Protein AF-A0A2D5ZSR3-F1 (afdb_monomer)

Nearest PDB structures (foldseek):
  4o6m-assembly1_A  TM=9.499E-01  e=1.296E-02  Archaeoglobus fulgidus DSM 4304
  8bvs-assembly1_A  TM=3.969E-01  e=2.348E+00  Rattus norvegicus
  6kkl-assembly1_A  TM=3.257E-01  e=2.724E+00  Escherichia coli K-12
  9b1o-assembly1_A  TM=3.373E-01  e=3.489E+00  Homo sapiens
  6kki-assembly1_A  TM=3.209E-01  e=4.469E+00  Escherichia coli K-12

Radius of gyration: 21.51 Å; Cα contacts (8 Å, |Δi|>4): 124; chains: 1; bounding box: 62×52×50 Å

Secondary structure (DSSP, 8-state):
--------------TT-----SSS------HHHHHHHHHHHHHHHHHHTTS-HHHHHHHHHHHHHHHHHHHHTT-HHHHHHHHHHHHHHHHHHHHHHHHTT---HHHHHHHHHHHHHHHHHHHHHHHHHHHHHHHHHT--

Structure (mmCIF, N/CA/C/O backbone):
data_AF-A0A2D5ZSR3-F1
#
_entry.id   AF-A0A2D5ZSR3-F1
#
loop_
_atom_site.group_PDB
_atom_site.id
_atom_site.type_symbol
_atom_site.label_atom_id
_atom_site.label_alt_id
_atom_site.label_comp_id
_atom_site.label_asym_id
_atom_site.label_entity_id
_atom_site.label_seq_id
_atom_site.pdbx_PDB_ins_code
_atom_site.Cartn_x
_atom_site.Cartn_y
_atom_site.Cartn_z
_atom_site.occupancy
_atom_site.B_iso_or_equiv
_atom_site.auth_seq_id
_atom_site.auth_comp_id
_atom_site.auth_asym_id
_atom_site.auth_atom_id
_atom_site.pdbx_PDB_model_num
ATOM 1 N N . MET A 1 1 ? 38.952 -44.197 13.348 1.00 44.06 1 MET A N 1
ATOM 2 C CA . MET A 1 1 ? 38.215 -43.159 12.599 1.00 44.06 1 MET A CA 1
ATOM 3 C C . MET A 1 1 ? 38.955 -41.862 12.851 1.00 44.06 1 MET A C 1
ATOM 5 O O . MET A 1 1 ? 38.892 -41.355 13.961 1.00 44.06 1 MET A O 1
ATOM 9 N N . ASP A 1 2 ? 39.769 -41.451 11.883 1.00 42.00 2 ASP A N 1
ATOM 10 C CA . ASP A 1 2 ? 40.663 -40.293 11.970 1.00 42.00 2 ASP A CA 1
ATOM 11 C C . ASP A 1 2 ? 39.885 -39.034 11.573 1.00 42.00 2 ASP A C 1
ATOM 13 O O . ASP A 1 2 ? 39.350 -38.959 10.465 1.00 42.00 2 ASP A O 1
ATOM 17 N N . PHE A 1 3 ? 39.775 -38.061 12.477 1.00 49.28 3 PHE A N 1
ATOM 18 C CA . PHE A 1 3 ? 39.184 -36.764 12.162 1.00 49.28 3 PHE A CA 1
ATOM 19 C C . PHE A 1 3 ? 40.253 -35.895 11.504 1.00 49.28 3 PHE A C 1
ATOM 21 O O . PHE A 1 3 ? 41.161 -35.399 12.169 1.00 49.28 3 PHE A O 1
ATOM 28 N N . ALA A 1 4 ? 40.147 -35.699 10.190 1.00 53.59 4 ALA A N 1
ATOM 29 C CA . ALA A 1 4 ? 40.952 -34.698 9.507 1.00 53.59 4 ALA A CA 1
ATOM 30 C C . ALA A 1 4 ? 40.647 -33.304 10.101 1.00 53.59 4 ALA A C 1
ATOM 32 O O . ALA A 1 4 ? 39.472 -32.957 10.258 1.00 53.59 4 ALA A O 1
ATOM 33 N N . PRO A 1 5 ? 41.662 -32.487 10.433 1.00 52.09 5 PRO A N 1
ATOM 34 C CA . PRO A 1 5 ? 41.428 -31.153 10.963 1.00 52.09 5 PRO A CA 1
ATOM 35 C C . PRO A 1 5 ? 40.790 -30.266 9.887 1.00 52.09 5 PRO A C 1
ATOM 37 O O . PRO A 1 5 ? 41.290 -30.167 8.763 1.00 52.09 5 PRO A O 1
ATOM 40 N N . ILE A 1 6 ? 39.687 -29.602 10.243 1.00 55.84 6 ILE A N 1
ATOM 41 C CA . ILE A 1 6 ? 39.050 -28.567 9.423 1.00 55.84 6 ILE A CA 1
ATOM 42 C C . ILE A 1 6 ? 40.094 -27.470 9.184 1.00 55.84 6 ILE A C 1
ATOM 44 O O . ILE A 1 6 ? 40.468 -26.745 10.106 1.00 55.84 6 ILE A O 1
ATOM 48 N N . ARG A 1 7 ? 40.589 -27.348 7.947 1.00 46.12 7 ARG A N 1
ATOM 49 C CA . ARG A 1 7 ? 41.431 -26.218 7.542 1.00 46.12 7 ARG A CA 1
ATOM 50 C C . ARG A 1 7 ? 40.574 -24.956 7.542 1.00 46.12 7 ARG A C 1
ATOM 52 O O . ARG A 1 7 ? 39.902 -24.662 6.562 1.00 46.12 7 ARG A O 1
ATOM 59 N N . THR A 1 8 ? 40.627 -24.181 8.618 1.00 51.69 8 THR A N 1
ATOM 60 C CA . THR A 1 8 ? 40.185 -22.784 8.609 1.00 51.69 8 THR A CA 1
ATOM 61 C C . THR A 1 8 ? 41.282 -21.933 7.973 1.00 51.69 8 THR A C 1
ATOM 63 O O . THR A 1 8 ? 42.003 -21.205 8.654 1.00 51.69 8 THR A O 1
ATOM 66 N N . THR A 1 9 ? 41.468 -22.043 6.659 1.00 48.66 9 THR A N 1
ATOM 67 C CA . THR A 1 9 ? 42.084 -20.934 5.926 1.00 48.66 9 THR A CA 1
ATOM 68 C C . THR A 1 9 ? 41.086 -19.780 5.972 1.00 48.66 9 THR A C 1
ATOM 70 O O . THR A 1 9 ? 39.948 -19.982 5.546 1.00 48.66 9 THR A O 1
ATOM 73 N N . PRO A 1 10 ? 41.445 -18.592 6.493 1.00 46.81 10 PRO A N 1
ATOM 74 C CA . PRO A 1 10 ? 40.599 -17.422 6.361 1.00 46.81 10 PRO A CA 1
ATOM 75 C C . PRO A 1 10 ? 40.692 -17.003 4.897 1.00 46.81 10 PRO A C 1
ATOM 77 O O . PRO A 1 10 ? 41.523 -16.178 4.516 1.00 46.81 10 PRO A O 1
ATOM 80 N N . GLU A 1 11 ? 39.888 -17.632 4.048 1.00 54.06 11 GLU A N 1
ATOM 81 C CA . GLU A 1 11 ? 39.612 -17.090 2.734 1.00 54.06 11 GLU A CA 1
ATOM 82 C C . GLU A 1 11 ? 38.928 -15.752 2.998 1.00 54.06 11 GLU A C 1
ATOM 84 O O . GLU A 1 11 ? 37.781 -15.684 3.442 1.00 54.06 11 GLU A O 1
ATOM 89 N N . ARG A 1 12 ? 39.699 -14.666 2.873 1.00 55.41 12 ARG A N 1
ATOM 90 C CA . ARG A 1 12 ? 39.154 -13.316 2.930 1.00 55.41 12 ARG A CA 1
ATOM 91 C C . ARG A 1 12 ? 38.180 -13.222 1.769 1.00 55.41 12 ARG A C 1
ATOM 93 O O . ARG A 1 12 ? 38.612 -12.995 0.644 1.00 55.41 12 ARG A O 1
ATOM 100 N N . VAL A 1 13 ? 36.892 -13.415 2.044 1.00 61.38 13 VAL A N 1
ATOM 101 C CA . VAL A 1 13 ? 35.832 -13.105 1.090 1.00 61.38 13 VAL A CA 1
ATOM 102 C C . VAL A 1 13 ? 36.049 -11.643 0.698 1.00 61.38 13 VAL A C 1
ATOM 104 O O . VAL A 1 13 ? 36.001 -10.773 1.576 1.00 61.38 13 VAL A O 1
ATOM 107 N N . PRO A 1 14 ? 36.394 -11.343 -0.565 1.00 52.88 14 PRO A N 1
ATOM 108 C CA . PRO A 1 14 ? 36.629 -9.972 -0.969 1.00 52.88 14 PRO A CA 1
ATOM 109 C C . PRO A 1 14 ? 35.333 -9.189 -0.743 1.00 52.88 14 PRO A C 1
ATOM 111 O O . PRO A 1 14 ? 34.295 -9.497 -1.323 1.00 52.88 14 PRO A O 1
ATOM 114 N N . MET A 1 15 ? 35.393 -8.159 0.105 1.00 50.25 15 MET A N 1
ATOM 115 C CA . MET A 1 15 ? 34.273 -7.261 0.433 1.00 50.25 15 MET A CA 1
ATOM 116 C C . MET A 1 15 ? 33.761 -6.447 -0.779 1.00 50.25 15 MET A C 1
ATOM 118 O O . MET A 1 15 ? 32.967 -5.527 -0.612 1.00 50.25 15 MET A O 1
ATOM 122 N N . SER A 1 16 ? 34.207 -6.747 -2.004 1.00 56.56 16 SER A N 1
ATOM 123 C CA . SER A 1 16 ? 33.886 -6.003 -3.226 1.00 56.56 16 SER A CA 1
ATOM 124 C C . SER A 1 16 ? 32.629 -6.482 -3.962 1.00 56.56 16 SER A C 1
ATOM 126 O O . SER A 1 16 ? 32.238 -5.839 -4.932 1.00 56.56 16 SER A O 1
ATOM 128 N N . HIS A 1 17 ? 31.965 -7.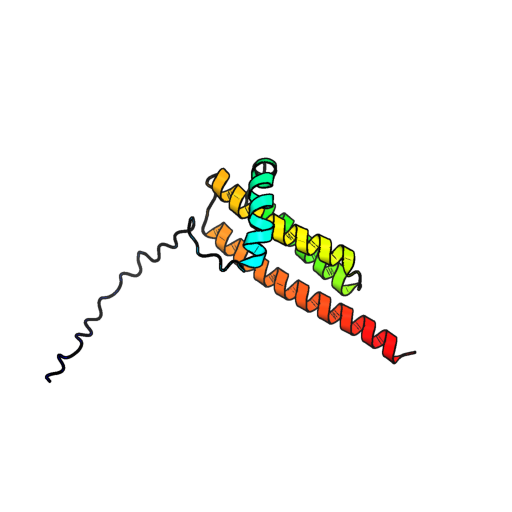560 -3.526 1.00 51.19 17 HIS A N 1
ATOM 129 C CA . HIS A 1 17 ? 30.778 -8.087 -4.218 1.00 51.19 17 HIS A CA 1
ATOM 130 C C . HIS A 1 17 ? 29.678 -8.599 -3.275 1.00 51.19 17 HIS A C 1
ATOM 132 O O . HIS A 1 17 ? 29.158 -9.695 -3.464 1.00 51.19 17 HIS A O 1
ATOM 138 N N . PHE A 1 18 ? 29.225 -7.789 -2.310 1.00 52.66 18 PHE A N 1
ATOM 139 C CA . PHE A 1 18 ? 27.845 -7.952 -1.825 1.00 52.66 18 PHE A CA 1
ATOM 140 C C . PHE A 1 18 ? 26.891 -7.376 -2.885 1.00 52.66 18 PHE A C 1
ATOM 142 O O . PHE A 1 18 ? 26.348 -6.282 -2.748 1.00 52.66 18 PHE A O 1
ATOM 149 N N . GLN A 1 19 ? 26.771 -8.077 -4.016 1.00 53.28 19 GLN A N 1
ATOM 150 C CA . GLN A 1 19 ? 25.809 -7.739 -5.059 1.00 53.28 19 GLN A CA 1
ATOM 151 C C . GLN A 1 19 ? 24.439 -8.240 -4.616 1.00 53.28 19 GLN A C 1
ATOM 153 O O . GLN A 1 19 ? 24.095 -9.407 -4.782 1.00 53.28 19 GLN A O 1
ATOM 158 N N . VAL A 1 20 ? 23.659 -7.341 -4.024 1.00 60.91 20 VAL A N 1
ATOM 159 C CA . VAL A 1 20 ? 22.234 -7.571 -3.815 1.00 60.91 20 VAL A CA 1
ATOM 160 C C . VAL A 1 20 ? 21.573 -7.599 -5.189 1.00 60.91 20 VAL A C 1
ATOM 162 O O . VAL A 1 20 ? 21.549 -6.581 -5.883 1.00 60.91 20 VAL A O 1
ATOM 165 N N . ASP A 1 21 ? 21.045 -8.753 -5.598 1.00 66.75 21 ASP A N 1
ATOM 166 C CA . ASP A 1 21 ? 20.199 -8.816 -6.786 1.00 66.75 21 ASP A CA 1
ATOM 167 C C . ASP A 1 21 ? 18.887 -8.086 -6.488 1.00 66.75 21 ASP A C 1
ATOM 169 O O . ASP A 1 21 ? 17.949 -8.638 -5.920 1.00 66.75 21 ASP A O 1
ATOM 173 N N . ILE A 1 22 ? 18.842 -6.812 -6.864 1.00 65.12 22 ILE A N 1
ATOM 174 C CA . ILE A 1 22 ? 17.697 -5.923 -6.652 1.00 65.12 22 ILE A CA 1
ATOM 175 C C . ILE A 1 22 ? 16.461 -6.378 -7.435 1.00 65.12 22 ILE A C 1
ATOM 177 O O . ILE A 1 22 ? 15.342 -6.018 -7.080 1.00 65.12 22 ILE A O 1
ATOM 181 N N . ARG A 1 23 ? 16.641 -7.169 -8.504 1.00 62.50 23 ARG A N 1
ATOM 182 C CA . ARG A 1 23 ? 15.528 -7.697 -9.308 1.00 62.50 23 ARG A CA 1
ATOM 183 C C . ARG A 1 23 ? 14.882 -8.901 -8.630 1.00 62.50 23 ARG A C 1
ATOM 185 O O . ARG A 1 23 ? 13.668 -9.068 -8.728 1.00 62.50 23 ARG A O 1
ATOM 192 N N . ASN A 1 24 ? 15.689 -9.702 -7.932 1.00 60.22 24 ASN A N 1
ATOM 193 C CA . ASN A 1 24 ? 15.268 -10.896 -7.197 1.00 60.22 24 ASN A CA 1
ATOM 194 C C . ASN A 1 24 ? 15.334 -10.721 -5.675 1.00 60.22 24 ASN A C 1
ATOM 196 O O . ASN A 1 24 ? 15.389 -11.720 -4.955 1.00 60.22 24 ASN A O 1
ATOM 200 N N . PHE A 1 25 ? 15.333 -9.478 -5.175 1.00 60.44 25 PHE A N 1
ATOM 201 C CA . PHE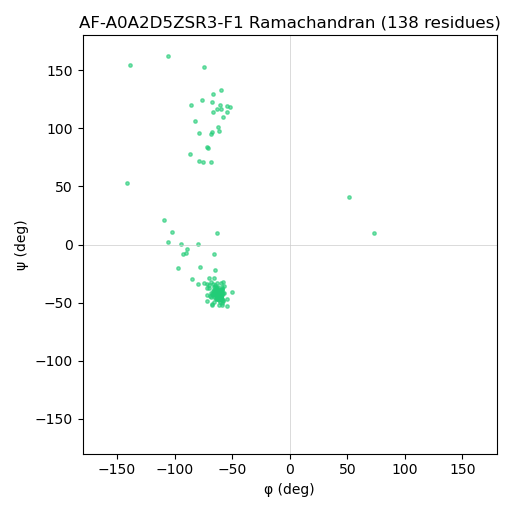 A 1 25 ? 15.449 -9.215 -3.746 1.00 60.44 25 PHE A CA 1
ATOM 202 C C . PHE A 1 25 ? 14.353 -9.995 -3.012 1.00 60.44 25 PHE A C 1
ATOM 204 O O . PHE A 1 25 ? 13.170 -9.805 -3.327 1.00 60.44 25 PHE A O 1
ATOM 211 N N . PRO A 1 26 ? 14.708 -10.916 -2.095 1.00 52.75 26 PRO A N 1
ATOM 212 C CA . PRO A 1 26 ? 13.739 -11.778 -1.445 1.00 52.75 26 PRO A CA 1
ATOM 213 C C . PRO A 1 26 ? 12.906 -10.941 -0.474 1.00 52.75 26 PRO A C 1
ATOM 215 O O . PRO A 1 26 ? 13.174 -10.883 0.723 1.00 52.75 26 PRO A O 1
ATOM 218 N N . ARG A 1 27 ? 11.870 -10.276 -0.988 1.00 58.53 27 ARG A N 1
ATOM 219 C CA . ARG A 1 27 ? 10.825 -9.693 -0.153 1.00 58.53 27 ARG A CA 1
ATOM 220 C C . ARG A 1 27 ? 10.145 -10.863 0.557 1.00 58.53 27 ARG A C 1
ATOM 222 O O . ARG A 1 27 ? 9.568 -11.740 -0.102 1.00 58.53 27 ARG A O 1
ATOM 229 N N . ASN A 1 28 ? 10.240 -10.888 1.885 1.00 51.22 28 ASN A N 1
ATOM 230 C CA . ASN A 1 28 ? 9.550 -11.836 2.754 1.00 51.22 28 ASN A CA 1
ATOM 231 C C . ASN A 1 28 ? 8.042 -11.549 2.712 1.00 51.22 28 ASN A C 1
ATOM 233 O O . ASN A 1 28 ? 7.465 -10.984 3.636 1.00 51.22 28 ASN A O 1
ATOM 237 N N . HIS A 1 29 ? 7.412 -11.853 1.582 1.00 59.28 29 HIS A N 1
ATOM 238 C CA . HIS A 1 29 ? 5.993 -11.639 1.407 1.00 59.28 29 HIS A CA 1
ATOM 239 C C . HIS A 1 29 ? 5.248 -12.727 2.163 1.00 59.28 29 HIS A C 1
ATOM 241 O O . HIS A 1 29 ? 5.424 -13.917 1.890 1.00 59.28 29 HIS A O 1
ATOM 247 N N . TYR A 1 30 ? 4.360 -12.316 3.059 1.00 71.31 30 TYR A N 1
ATOM 248 C CA . TYR A 1 30 ? 3.385 -13.208 3.665 1.00 71.31 30 TYR A CA 1
ATOM 249 C C . TYR A 1 30 ? 2.648 -13.956 2.541 1.00 71.31 30 TYR A C 1
ATOM 251 O O . TYR A 1 30 ? 2.008 -13.305 1.709 1.00 71.31 30 TYR A O 1
ATOM 259 N N . PRO A 1 31 ? 2.738 -15.297 2.463 1.00 79.50 31 PRO A N 1
ATOM 260 C CA . PRO A 1 31 ? 2.292 -16.056 1.291 1.00 79.50 31 PRO A CA 1
ATOM 261 C C . PRO A 1 31 ? 0.811 -15.818 0.974 1.00 79.50 31 PRO A C 1
ATOM 263 O O . PRO A 1 31 ? 0.425 -15.769 -0.192 1.00 79.50 31 PRO A O 1
ATOM 266 N N . VAL A 1 32 ? 0.006 -15.579 2.010 1.00 84.69 32 VAL A N 1
ATOM 267 C CA . VAL A 1 32 ? -1.416 -15.237 1.904 1.00 84.69 32 VAL A CA 1
ATOM 268 C C . VAL A 1 32 ? -1.626 -13.857 1.279 1.00 84.69 32 VAL A C 1
ATOM 270 O O . VAL A 1 32 ? -2.370 -13.736 0.310 1.00 84.69 32 VAL A O 1
ATOM 273 N N . LEU A 1 33 ? -0.948 -12.819 1.782 1.00 83.38 33 LEU A N 1
ATOM 274 C CA . LEU A 1 33 ? -1.073 -11.464 1.231 1.00 83.38 33 LEU A CA 1
ATOM 275 C C . LEU A 1 33 ? -0.560 -11.421 -0.209 1.00 83.38 33 LEU A C 1
ATOM 277 O O . LEU A 1 33 ? -1.199 -10.828 -1.072 1.00 83.38 33 LEU A O 1
ATOM 281 N N . LYS A 1 34 ? 0.531 -12.135 -0.501 1.00 82.06 34 LYS A N 1
ATOM 282 C CA . LYS A 1 34 ? 1.032 -12.273 -1.868 1.00 82.06 34 LYS A CA 1
ATOM 283 C C . LYS A 1 34 ? -0.009 -12.909 -2.780 1.00 82.06 34 LYS A C 1
ATOM 285 O O . LYS A 1 34 ? -0.235 -12.408 -3.875 1.00 82.06 34 LYS A O 1
ATOM 290 N N . ALA A 1 35 ? -0.639 -14.001 -2.352 1.00 82.94 35 ALA A N 1
ATOM 291 C CA . ALA A 1 35 ? -1.682 -14.652 -3.138 1.00 82.94 35 ALA A CA 1
ATOM 292 C C . ALA A 1 35 ? -2.877 -13.715 -3.390 1.00 82.94 35 ALA A C 1
ATOM 294 O O . ALA A 1 35 ? -3.404 -13.692 -4.500 1.00 82.94 35 ALA A O 1
ATOM 295 N N . LEU A 1 36 ? -3.251 -12.912 -2.391 1.00 86.81 36 LEU A N 1
ATOM 296 C CA . LEU A 1 36 ? -4.380 -11.988 -2.465 1.00 86.81 36 LEU A CA 1
ATOM 297 C C . LEU A 1 36 ? -4.111 -10.781 -3.381 1.00 86.81 36 LEU A C 1
ATOM 299 O O . LEU A 1 36 ? -4.935 -10.462 -4.235 1.00 86.81 36 L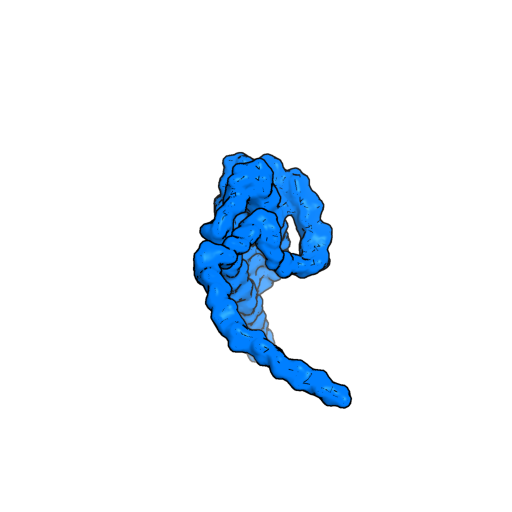EU A O 1
ATOM 303 N N . TYR A 1 37 ? -2.962 -10.117 -3.226 1.00 90.06 37 TYR A N 1
ATOM 304 C CA . TYR A 1 37 ? -2.695 -8.820 -3.861 1.00 90.06 37 TYR A CA 1
ATOM 305 C C . TYR A 1 37 ? -1.899 -8.899 -5.161 1.00 90.06 37 TYR A C 1
ATOM 307 O O . TYR A 1 37 ? -1.971 -7.984 -5.977 1.00 90.06 37 TYR A O 1
ATOM 315 N N . ARG A 1 38 ? -1.177 -9.994 -5.420 1.00 87.75 38 ARG A N 1
ATOM 316 C CA . ARG A 1 38 ? -0.305 -10.076 -6.600 1.00 87.75 38 ARG A CA 1
ATOM 317 C C . ARG A 1 38 ? -1.072 -10.019 -7.918 1.00 87.75 38 ARG A C 1
ATOM 319 O O . ARG A 1 38 ? -0.680 -9.291 -8.822 1.00 87.75 38 ARG A O 1
ATOM 326 N N . VAL A 1 39 ? -2.149 -10.792 -8.053 1.00 89.69 39 VAL A N 1
ATOM 327 C CA . VAL A 1 39 ? -2.952 -10.811 -9.289 1.00 89.69 39 VAL A CA 1
ATOM 328 C C . VAL A 1 39 ? -3.570 -9.440 -9.589 1.00 89.69 39 VAL A C 1
ATOM 330 O O . VAL A 1 39 ? -3.364 -8.959 -10.706 1.00 89.69 39 VAL A O 1
ATOM 333 N N . PRO A 1 40 ? -4.283 -8.777 -8.655 1.00 91.94 40 PRO A N 1
ATOM 334 C CA . PRO A 1 40 ? -4.811 -7.443 -8.924 1.00 91.94 40 PRO A CA 1
ATOM 335 C C . PRO A 1 40 ? -3.698 -6.418 -9.168 1.00 91.94 40 PRO A C 1
ATOM 337 O O . PRO A 1 40 ? -3.834 -5.609 -10.082 1.00 91.94 40 PRO A O 1
ATOM 340 N N . ALA A 1 41 ? -2.570 -6.493 -8.452 1.00 91.75 41 ALA A N 1
ATOM 341 C CA . ALA A 1 41 ? -1.446 -5.585 -8.667 1.00 91.75 41 ALA A CA 1
ATOM 342 C C . ALA A 1 41 ? -0.864 -5.685 -10.082 1.00 91.75 41 ALA A C 1
ATOM 344 O O . ALA A 1 41 ? -0.728 -4.667 -10.750 1.00 91.75 41 ALA A O 1
ATOM 345 N N . ILE A 1 42 ? -0.611 -6.897 -10.595 1.00 91.12 42 ILE A N 1
ATOM 346 C CA . ILE A 1 42 ? -0.114 -7.101 -11.970 1.00 91.12 42 ILE A CA 1
ATOM 347 C C . ILE A 1 42 ? -1.083 -6.514 -13.004 1.00 91.12 42 ILE A C 1
ATOM 349 O O . ILE A 1 42 ? -0.660 -5.955 -14.014 1.00 91.12 42 ILE A O 1
ATOM 353 N N . ARG A 1 43 ? -2.394 -6.641 -12.768 1.00 93.12 43 ARG A N 1
ATOM 354 C CA . ARG A 1 43 ? -3.428 -6.114 -13.671 1.00 93.12 43 ARG A CA 1
ATOM 355 C C . ARG A 1 43 ? -3.526 -4.590 -13.624 1.00 93.12 43 ARG A C 1
ATOM 357 O O . ARG A 1 43 ? -3.819 -3.986 -14.651 1.00 93.12 43 ARG A O 1
ATOM 364 N N . LEU A 1 44 ? -3.286 -3.986 -12.462 1.00 93.12 44 LEU A N 1
ATOM 365 C CA . LEU A 1 44 ? -3.345 -2.538 -12.259 1.00 93.12 44 LEU A CA 1
ATOM 366 C C . LEU A 1 44 ? -2.041 -1.828 -12.631 1.00 93.12 44 LEU A C 1
ATOM 368 O O . LEU A 1 44 ? -2.093 -0.690 -13.084 1.00 93.12 44 LEU A O 1
ATOM 372 N N . ALA A 1 45 ? -0.888 -2.486 -12.505 1.00 92.06 45 ALA A N 1
ATOM 373 C CA . ALA A 1 45 ? 0.426 -1.888 -12.734 1.00 92.06 45 ALA A CA 1
ATOM 374 C C . ALA A 1 45 ? 0.572 -1.117 -14.061 1.00 92.06 45 ALA A C 1
ATOM 376 O O . ALA A 1 45 ? 1.114 -0.012 -14.027 1.00 92.06 45 ALA A O 1
ATOM 377 N N . PRO A 1 46 ? 0.038 -1.579 -15.212 1.00 94.12 46 PRO A N 1
ATOM 378 C CA . PRO A 1 46 ? 0.089 -0.804 -16.452 1.00 94.12 46 PRO A CA 1
ATOM 379 C C . PRO A 1 46 ? -0.594 0.568 -16.358 1.00 94.12 46 PRO A C 1
ATOM 381 O O . PRO A 1 46 ? -0.121 1.521 -16.971 1.00 94.12 46 PRO A O 1
ATOM 384 N N . ALA A 1 47 ? -1.666 0.698 -15.570 1.00 93.31 47 ALA A N 1
ATOM 385 C CA . ALA A 1 47 ? -2.366 1.969 -15.375 1.00 93.31 47 ALA A CA 1
ATOM 386 C C . ALA A 1 47 ? -1.539 2.972 -14.550 1.00 93.31 47 ALA A C 1
ATOM 388 O O . ALA A 1 47 ? -1.652 4.180 -14.745 1.00 93.31 47 ALA A O 1
ATOM 389 N N . PHE A 1 48 ? -0.671 2.475 -13.667 1.00 92.00 48 PHE A N 1
ATOM 390 C CA . PHE A 1 48 ? 0.228 3.288 -12.844 1.00 92.00 48 PHE A CA 1
ATOM 391 C C . PHE A 1 48 ? 1.607 3.491 -13.486 1.00 92.00 48 PHE A C 1
ATOM 393 O O . PHE A 1 48 ? 2.379 4.325 -13.026 1.00 92.00 48 PHE A O 1
ATOM 400 N N . ALA A 1 49 ? 1.919 2.811 -14.594 1.00 89.50 49 ALA A N 1
ATOM 401 C CA . ALA A 1 49 ? 3.215 2.921 -15.268 1.00 89.50 49 ALA A CA 1
ATOM 402 C C . ALA A 1 49 ? 3.492 4.312 -15.884 1.00 89.50 49 ALA A C 1
ATOM 404 O O . ALA A 1 49 ? 4.617 4.588 -16.304 1.00 89.50 49 ALA A O 1
ATOM 405 N N . VAL A 1 50 ? 2.497 5.207 -15.908 1.00 91.25 50 VAL A N 1
ATOM 406 C CA . VAL A 1 50 ? 2.683 6.628 -16.247 1.00 91.25 50 VAL A CA 1
ATOM 407 C C . VAL A 1 50 ? 3.532 7.373 -15.202 1.00 91.25 50 VAL A C 1
ATOM 409 O O . VAL A 1 50 ? 4.256 8.305 -15.546 1.00 91.25 50 VAL A O 1
ATOM 412 N N . MET A 1 51 ? 3.500 6.937 -13.938 1.00 92.44 51 MET A N 1
ATOM 413 C CA . MET A 1 51 ? 4.261 7.501 -12.816 1.00 92.44 51 MET A CA 1
ATOM 414 C C . MET A 1 51 ? 5.438 6.596 -12.418 1.00 92.44 51 MET A C 1
ATOM 416 O O . MET A 1 51 ? 5.546 5.453 -12.873 1.00 92.44 51 MET A O 1
ATOM 420 N N . THR A 1 52 ? 6.413 7.133 -11.676 1.00 92.19 52 THR A N 1
ATOM 421 C CA . THR A 1 52 ? 7.578 6.352 -11.209 1.00 92.19 52 THR A CA 1
ATOM 422 C C . THR A 1 52 ? 7.177 5.417 -10.074 1.00 92.19 52 THR A C 1
ATOM 424 O O . THR A 1 52 ? 6.235 5.724 -9.344 1.00 92.19 52 THR A O 1
ATOM 427 N N . ALA A 1 53 ? 7.897 4.302 -9.911 1.00 90.81 53 ALA A N 1
ATOM 428 C CA . ALA A 1 53 ? 7.645 3.364 -8.813 1.00 90.81 53 ALA A CA 1
ATOM 429 C C . ALA A 1 53 ? 7.680 4.074 -7.448 1.00 90.81 53 ALA A C 1
ATOM 431 O O . ALA A 1 53 ? 6.714 3.987 -6.702 1.00 90.81 53 ALA A O 1
ATOM 432 N N . ASP A 1 54 ? 8.696 4.911 -7.211 1.00 91.44 54 ASP A N 1
ATOM 433 C CA . ASP A 1 54 ? 8.827 5.695 -5.975 1.00 91.44 54 ASP A CA 1
ATOM 434 C C . ASP A 1 54 ? 7.608 6.598 -5.705 1.00 91.44 54 ASP A C 1
ATOM 436 O O . ASP A 1 54 ? 7.202 6.782 -4.559 1.00 91.44 54 ASP A O 1
ATOM 440 N N . THR A 1 55 ? 6.989 7.154 -6.755 1.00 93.44 55 THR A N 1
ATOM 441 C CA . THR A 1 55 ? 5.773 7.973 -6.605 1.00 93.44 55 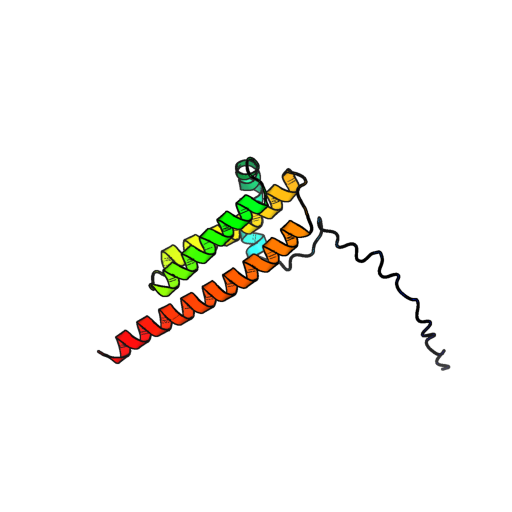THR A CA 1
ATOM 442 C C . THR A 1 55 ? 4.601 7.117 -6.132 1.00 93.44 55 THR A C 1
ATOM 444 O O . THR A 1 55 ? 3.856 7.535 -5.247 1.00 93.44 55 THR A O 1
ATOM 447 N N . VAL A 1 56 ? 4.448 5.912 -6.688 1.00 93.44 56 VAL A N 1
ATOM 448 C CA . VAL A 1 56 ? 3.418 4.955 -6.257 1.00 93.44 56 VAL A CA 1
ATOM 449 C C . VAL A 1 56 ? 3.657 4.542 -4.802 1.00 93.44 56 VAL A C 1
ATOM 451 O O . VAL A 1 56 ? 2.706 4.562 -4.020 1.00 93.44 56 VAL A O 1
ATOM 454 N N . SER A 1 57 ? 4.910 4.282 -4.412 1.00 93.19 57 SER A N 1
ATOM 455 C CA . SER A 1 57 ? 5.289 3.965 -3.028 1.00 93.19 57 SER A CA 1
ATOM 456 C C . SER A 1 57 ? 4.922 5.093 -2.060 1.00 93.19 57 SER A C 1
ATOM 458 O O . SER A 1 57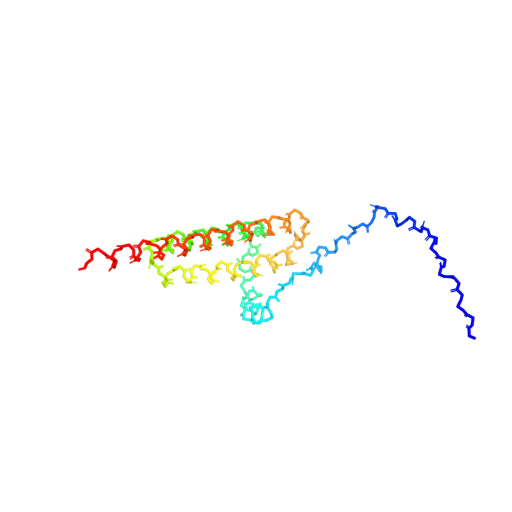 ? 4.322 4.850 -1.016 1.00 93.19 57 SER A O 1
ATOM 460 N N . VAL A 1 58 ? 5.206 6.352 -2.415 1.00 94.56 58 VAL A N 1
ATOM 461 C CA . VAL A 1 58 ? 4.854 7.521 -1.586 1.00 94.56 58 VAL A CA 1
ATOM 462 C C . VAL A 1 58 ? 3.337 7.685 -1.448 1.00 94.56 58 VAL A C 1
ATOM 464 O O . VAL A 1 58 ? 2.853 7.999 -0.359 1.00 94.56 58 VAL A O 1
ATOM 467 N N . ILE A 1 59 ? 2.566 7.445 -2.514 1.00 96.00 59 ILE A N 1
ATOM 468 C CA . ILE A 1 59 ? 1.095 7.464 -2.451 1.00 96.00 59 ILE A CA 1
ATOM 469 C C . ILE A 1 59 ? 0.589 6.345 -1.530 1.00 96.00 59 ILE A C 1
ATOM 471 O O . ILE A 1 59 ? -0.248 6.599 -0.661 1.00 96.00 59 ILE A O 1
ATOM 475 N N . GLY A 1 60 ? 1.121 5.127 -1.678 1.00 95.44 60 GLY A N 1
ATOM 476 C CA . GLY A 1 60 ? 0.790 3.981 -0.829 1.00 95.44 60 GLY A CA 1
ATOM 477 C C . GLY A 1 60 ? 1.084 4.243 0.648 1.00 95.44 60 GLY A C 1
ATOM 478 O O . GLY A 1 60 ? 0.233 3.986 1.505 1.00 95.44 60 GLY A O 1
ATOM 479 N N . PHE A 1 61 ? 2.234 4.847 0.943 1.00 95.62 61 PHE A N 1
ATOM 480 C CA . PHE A 1 61 ? 2.599 5.294 2.284 1.00 95.62 61 PHE A CA 1
ATOM 481 C C . PHE A 1 61 ? 1.624 6.351 2.823 1.00 95.62 61 PHE A C 1
ATOM 483 O O . PHE A 1 61 ? 1.150 6.246 3.955 1.00 95.62 61 PHE A O 1
ATOM 490 N N . GLY A 1 62 ? 1.244 7.333 2.000 1.00 97.19 62 GLY A N 1
ATOM 491 C CA . GLY A 1 62 ? 0.240 8.341 2.351 1.00 97.19 62 GLY A CA 1
ATOM 492 C C . GLY A 1 62 ? -1.108 7.729 2.751 1.00 97.19 62 GLY A C 1
ATOM 493 O O . GLY A 1 62 ? -1.695 8.136 3.756 1.00 97.19 62 GLY A O 1
ATOM 494 N N . CYS A 1 63 ? -1.571 6.700 2.031 1.00 97.38 63 CYS A N 1
ATOM 495 C CA . CYS A 1 63 ? -2.763 5.935 2.413 1.00 97.38 63 CYS A CA 1
ATOM 496 C C . CYS A 1 63 ? -2.603 5.260 3.785 1.00 97.38 63 CYS A C 1
ATOM 498 O O . CYS A 1 63 ? -3.540 5.274 4.583 1.00 97.38 63 CYS A O 1
ATOM 500 N N . GLY A 1 64 ? -1.423 4.710 4.084 1.00 96.56 64 GLY A N 1
ATOM 501 C CA . GLY A 1 64 ? -1.111 4.102 5.379 1.00 96.56 64 GLY A CA 1
ATOM 502 C C . GLY A 1 64 ? -1.131 5.100 6.540 1.00 96.56 64 GLY A C 1
ATOM 503 O O . GLY A 1 64 ? -1.713 4.822 7.590 1.00 96.56 64 GLY A O 1
ATOM 504 N N . ILE A 1 65 ? -0.565 6.294 6.344 1.00 97.81 65 ILE A N 1
ATOM 505 C CA . ILE A 1 65 ? -0.604 7.377 7.338 1.00 97.81 65 ILE A CA 1
ATOM 506 C C . ILE A 1 65 ? -2.037 7.871 7.562 1.00 97.81 65 ILE A C 1
ATOM 508 O O . ILE A 1 65 ? -2.460 8.038 8.707 1.00 97.81 65 ILE A O 1
ATOM 512 N N . ALA A 1 66 ? -2.817 8.042 6.494 1.00 97.44 66 ALA A N 1
ATOM 513 C CA . ALA A 1 66 ? -4.225 8.408 6.607 1.00 97.44 66 ALA A CA 1
ATOM 514 C C . ALA A 1 66 ? -5.043 7.329 7.343 1.00 97.44 66 ALA A C 1
ATOM 516 O O . ALA A 1 66 ? -5.851 7.660 8.211 1.00 97.44 66 ALA A O 1
ATOM 517 N N . ALA A 1 67 ? -4.789 6.043 7.074 1.00 97.19 67 ALA A N 1
ATOM 518 C CA . ALA A 1 67 ? -5.392 4.939 7.821 1.00 97.19 67 ALA A CA 1
ATOM 519 C C . ALA A 1 67 ? -5.051 5.017 9.316 1.00 97.19 67 ALA A C 1
ATOM 521 O O . ALA A 1 67 ? -5.943 4.933 10.157 1.00 97.19 67 ALA A O 1
ATOM 522 N N . SER A 1 68 ? -3.780 5.248 9.654 1.00 95.81 68 SER A N 1
ATOM 523 C CA . SER A 1 68 ? -3.340 5.430 11.039 1.00 95.81 68 SER A CA 1
ATOM 524 C C . SER A 1 68 ? -4.048 6.597 11.732 1.00 95.81 68 SER A C 1
ATOM 526 O O . SER A 1 68 ? -4.424 6.466 12.893 1.00 95.81 68 SER A O 1
ATOM 528 N N . ALA A 1 69 ? -4.236 7.728 11.049 1.00 96.44 69 ALA A N 1
ATOM 529 C CA . ALA A 1 69 ? -4.947 8.876 11.608 1.00 96.44 69 ALA A CA 1
ATOM 530 C C . ALA A 1 69 ? -6.422 8.547 11.892 1.00 96.44 69 ALA A C 1
ATOM 532 O O . ALA A 1 69 ? -6.946 8.902 12.943 1.00 96.44 69 ALA A O 1
ATOM 533 N N . LEU A 1 70 ? -7.081 7.809 10.996 1.00 95.75 70 LEU A N 1
ATOM 534 C CA . LEU A 1 70 ? -8.456 7.354 11.207 1.00 95.75 70 LEU A CA 1
ATOM 535 C C . LEU A 1 70 ? -8.577 6.369 12.377 1.00 95.75 70 LEU A C 1
ATOM 537 O O . LEU A 1 70 ? -9.564 6.434 13.106 1.00 95.75 70 LEU A O 1
ATOM 541 N N . LEU A 1 71 ? -7.574 5.509 12.597 1.00 95.12 71 LEU A N 1
ATOM 542 C CA . LEU A 1 71 ? -7.533 4.623 13.767 1.00 95.12 71 LEU A CA 1
ATOM 543 C C . LEU A 1 71 ? -7.453 5.410 15.081 1.00 95.12 71 LEU A C 1
ATOM 545 O O . LEU A 1 71 ? -8.162 5.061 16.019 1.00 95.12 71 LEU A O 1
ATOM 549 N N . VAL A 1 72 ? -6.674 6.499 15.134 1.00 95.06 72 VAL A N 1
ATOM 550 C CA . VAL A 1 72 ? -6.637 7.396 16.311 1.00 95.06 72 VAL A CA 1
ATOM 551 C C . VAL A 1 72 ? -8.025 7.965 16.610 1.00 95.06 72 VAL A C 1
ATOM 553 O O . VAL A 1 72 ? -8.409 8.074 17.769 1.00 95.06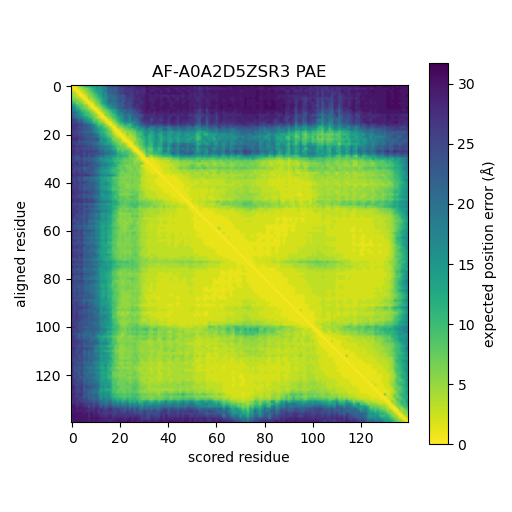 72 VAL A O 1
ATOM 556 N N . LEU A 1 73 ? -8.790 8.297 15.568 1.00 93.69 73 LEU A N 1
ATOM 557 C CA . LEU A 1 73 ? -10.152 8.826 15.682 1.00 93.69 73 LEU A CA 1
ATOM 558 C C . LEU A 1 73 ? -11.215 7.742 15.950 1.00 93.69 73 LEU A C 1
ATOM 560 O O . LEU A 1 73 ? -12.401 8.058 16.005 1.00 93.69 73 LEU A O 1
ATOM 564 N N . GLY A 1 74 ? -10.829 6.465 16.055 1.00 91.19 74 GLY A N 1
ATOM 565 C CA . GLY A 1 74 ? -11.752 5.336 16.222 1.00 91.19 74 GLY A CA 1
ATOM 566 C C . GLY A 1 74 ? -12.550 4.964 14.960 1.00 91.19 74 GLY A C 1
ATOM 567 O O . GLY A 1 74 ? -13.469 4.145 15.016 1.00 91.19 74 GLY A O 1
ATOM 568 N N . ILE A 1 75 ? -12.213 5.532 13.797 1.00 93.19 75 ILE A N 1
ATOM 569 C CA . ILE A 1 75 ? -12.915 5.322 12.523 1.00 93.19 75 ILE A CA 1
ATOM 570 C C . ILE A 1 75 ? -12.338 4.083 11.816 1.00 93.19 75 ILE A C 1
ATOM 572 O O . ILE A 1 75 ? -11.549 4.162 10.875 1.00 93.19 75 ILE A O 1
ATOM 576 N N . ASN A 1 76 ? -12.747 2.902 12.282 1.00 93.12 76 ASN A N 1
ATOM 577 C CA . ASN A 1 76 ? -12.086 1.638 11.932 1.00 93.12 76 ASN A CA 1
ATOM 578 C C . ASN A 1 76 ? -12.310 1.165 10.484 1.00 93.12 76 ASN A C 1
ATOM 580 O O . ASN A 1 76 ? -11.373 0.708 9.834 1.00 93.12 76 ASN A O 1
ATOM 584 N N . VAL A 1 77 ? -13.538 1.250 9.955 1.00 96.19 77 VAL A N 1
ATOM 585 C CA . VAL A 1 77 ? -13.858 0.681 8.627 1.00 96.19 77 VAL A CA 1
ATOM 586 C C . VAL A 1 77 ? -13.150 1.442 7.494 1.00 96.19 77 VAL A C 1
ATOM 588 O O . VAL A 1 77 ? -12.431 0.807 6.721 1.00 96.19 77 VAL A O 1
ATOM 591 N N . PRO A 1 78 ? -13.253 2.782 7.397 1.00 96.56 78 PRO A N 1
ATOM 592 C CA . PRO A 1 78 ? -12.468 3.553 6.434 1.00 96.56 78 PRO A CA 1
ATOM 593 C C . PRO A 1 78 ? -10.949 3.388 6.599 1.00 96.56 78 PRO A C 1
ATOM 595 O O . PRO A 1 78 ? -10.240 3.304 5.595 1.00 96.56 78 PRO A O 1
ATOM 598 N N . ALA A 1 79 ? -10.445 3.275 7.836 1.00 96.19 79 ALA A N 1
ATOM 599 C CA . ALA A 1 79 ? -9.030 2.996 8.079 1.00 96.19 79 ALA A CA 1
ATOM 600 C C . ALA A 1 79 ? -8.594 1.659 7.467 1.00 96.19 79 ALA A C 1
ATOM 602 O O . ALA A 1 79 ? -7.563 1.585 6.800 1.00 96.19 79 ALA A O 1
ATOM 603 N N . LEU A 1 80 ? -9.403 0.610 7.638 1.00 95.81 80 LEU A N 1
ATOM 604 C CA . LEU A 1 80 ? -9.133 -0.709 7.074 1.00 95.81 80 LEU A CA 1
ATOM 605 C C . LEU A 1 80 ? -9.095 -0.677 5.541 1.00 95.81 80 LEU A C 1
ATOM 607 O O . LEU A 1 80 ? -8.214 -1.295 4.943 1.00 95.81 80 LEU A O 1
ATOM 611 N N . VAL A 1 81 ? -10.016 0.059 4.911 1.00 96.94 81 VAL A N 1
ATOM 612 C CA . VAL A 1 81 ? -10.054 0.231 3.449 1.00 96.94 81 VAL A CA 1
ATOM 613 C C . VAL A 1 81 ? -8.785 0.923 2.949 1.00 96.94 81 VAL A C 1
ATOM 615 O O . VAL A 1 81 ? -8.160 0.438 2.007 1.00 96.94 81 VAL A O 1
ATOM 618 N N . LEU A 1 82 ? -8.360 2.010 3.600 1.00 96.81 82 LEU A N 1
ATOM 619 C CA . LEU A 1 82 ? -7.119 2.706 3.244 1.00 96.81 82 LEU A CA 1
ATOM 620 C C . LEU A 1 82 ? -5.876 1.842 3.467 1.00 96.81 82 LEU A C 1
ATOM 622 O O . LEU A 1 82 ? -4.954 1.885 2.655 1.00 96.81 82 LEU A O 1
ATOM 626 N N . LEU A 1 83 ? -5.862 1.021 4.518 1.00 94.75 83 LEU A N 1
ATOM 627 C CA . LEU A 1 83 ? -4.779 0.074 4.757 1.00 94.75 83 LEU A CA 1
ATOM 628 C C . LEU A 1 83 ? -4.696 -0.975 3.639 1.00 94.75 83 LEU A C 1
ATOM 630 O O . LEU A 1 83 ? -3.609 -1.252 3.142 1.00 94.75 83 LEU A O 1
ATOM 634 N N . HIS A 1 84 ? -5.833 -1.519 3.195 1.00 94.81 84 HIS A N 1
ATOM 635 C CA . HIS A 1 84 ? -5.869 -2.455 2.065 1.00 94.81 84 HIS A CA 1
ATOM 636 C C . HIS A 1 84 ? -5.419 -1.788 0.760 1.00 94.81 84 HIS A C 1
ATOM 638 O O . HIS A 1 84 ? -4.690 -2.399 -0.020 1.00 94.81 84 HIS A O 1
ATOM 644 N N . ALA A 1 85 ? -5.809 -0.531 0.534 1.00 95.38 85 ALA A N 1
ATOM 645 C CA . ALA A 1 85 ? -5.347 0.244 -0.613 1.00 95.38 85 ALA A CA 1
ATOM 646 C C . ALA A 1 85 ? -3.826 0.474 -0.569 1.00 95.38 85 ALA A C 1
ATOM 648 O O . ALA A 1 85 ? -3.156 0.269 -1.576 1.00 95.38 85 ALA A O 1
ATOM 649 N N . SER A 1 86 ? -3.279 0.827 0.598 1.00 94.88 86 SER A N 1
ATOM 650 C CA . SER A 1 86 ? -1.836 0.977 0.822 1.00 94.88 86 SER A CA 1
ATOM 651 C C . SER A 1 86 ? -1.077 -0.315 0.497 1.00 94.88 86 SER A C 1
ATOM 653 O O . SER A 1 86 ? -0.139 -0.286 -0.295 1.00 94.88 86 SER A O 1
ATOM 655 N N . MET A 1 87 ? -1.547 -1.461 1.008 1.00 92.06 87 MET A N 1
ATOM 656 C CA . MET A 1 87 ? -0.956 -2.771 0.704 1.00 92.06 87 MET A CA 1
ATOM 657 C C . MET A 1 87 ? -0.995 -3.081 -0.793 1.00 92.06 87 MET A C 1
ATOM 659 O O . MET A 1 87 ? -0.002 -3.524 -1.356 1.00 92.06 87 MET A O 1
ATOM 663 N N . LEU A 1 88 ? -2.126 -2.844 -1.463 1.00 94.06 88 LEU A N 1
ATOM 664 C CA . LEU A 1 88 ? -2.232 -3.070 -2.904 1.00 94.06 88 LEU A CA 1
ATOM 665 C C . LEU A 1 88 ? -1.239 -2.199 -3.689 1.00 94.06 88 LEU A C 1
ATOM 667 O O . LEU A 1 88 ? -0.640 -2.690 -4.644 1.00 94.06 88 LEU A O 1
ATOM 671 N N . LEU A 1 89 ? -1.059 -0.937 -3.291 1.00 93.56 89 LEU A N 1
ATOM 672 C CA . LEU A 1 89 ? -0.147 -0.002 -3.951 1.00 93.56 89 LEU A CA 1
ATOM 673 C C . LEU A 1 89 ? 1.329 -0.400 -3.809 1.00 93.56 89 LEU A C 1
ATOM 675 O O . LEU A 1 89 ? 2.058 -0.241 -4.782 1.00 93.56 89 LEU A O 1
ATOM 679 N N . ASP A 1 90 ? 1.743 -0.996 -2.689 1.00 90.62 90 ASP A N 1
ATOM 680 C CA . ASP A 1 90 ? 3.096 -1.564 -2.517 1.00 90.62 90 ASP A CA 1
ATOM 681 C C . ASP A 1 90 ? 3.352 -2.757 -3.465 1.00 90.62 90 ASP A C 1
ATOM 683 O O . ASP A 1 90 ? 4.409 -2.904 -4.073 1.00 90.62 90 ASP A O 1
ATOM 687 N N . TYR A 1 91 ? 2.344 -3.596 -3.728 1.00 90.88 91 TYR A N 1
ATOM 688 C CA . TYR A 1 91 ? 2.496 -4.609 -4.782 1.00 90.88 91 TYR A CA 1
ATOM 689 C C . TYR A 1 91 ? 2.519 -3.987 -6.187 1.00 90.88 91 TYR A C 1
ATOM 691 O O . TYR A 1 91 ? 3.202 -4.502 -7.077 1.00 90.88 91 TYR A O 1
ATOM 699 N N . VAL A 1 92 ? 1.761 -2.909 -6.413 1.00 93.06 92 VAL A N 1
ATOM 700 C CA . VAL A 1 92 ? 1.722 -2.206 -7.703 1.00 93.06 92 VAL A CA 1
ATOM 701 C C . VAL A 1 92 ? 3.050 -1.506 -7.986 1.00 93.06 92 VAL A C 1
ATOM 703 O O . VAL A 1 92 ? 3.518 -1.595 -9.120 1.00 93.06 92 VAL A O 1
ATOM 706 N N . ASP A 1 93 ? 3.682 -0.859 -7.002 1.00 90.00 93 ASP A N 1
ATOM 707 C CA . ASP A 1 93 ? 4.958 -0.161 -7.196 1.00 90.00 93 ASP A CA 1
ATOM 708 C C . ASP A 1 93 ? 6.070 -1.109 -7.666 1.00 90.00 93 ASP A C 1
ATOM 710 O O . ASP A 1 93 ? 6.803 -0.790 -8.607 1.00 90.00 93 ASP A O 1
ATOM 714 N N . GLY A 1 94 ? 6.109 -2.327 -7.122 1.00 88.62 94 GLY A N 1
ATOM 715 C CA . GLY A 1 94 ? 7.103 -3.330 -7.459 1.00 88.62 94 GLY A CA 1
ATOM 716 C C . GLY A 1 94 ? 6.899 -3.866 -8.870 1.00 88.62 94 GLY A C 1
ATOM 717 O O . GLY A 1 94 ? 7.867 -4.090 -9.598 1.00 88.62 94 GLY A O 1
ATOM 718 N N . GLU A 1 95 ? 5.646 -4.039 -9.296 1.00 90.81 95 GLU A N 1
ATOM 719 C CA . GLU A 1 95 ? 5.347 -4.412 -10.680 1.00 90.81 95 GLU A CA 1
ATOM 720 C C . GLU A 1 95 ? 5.595 -3.249 -11.655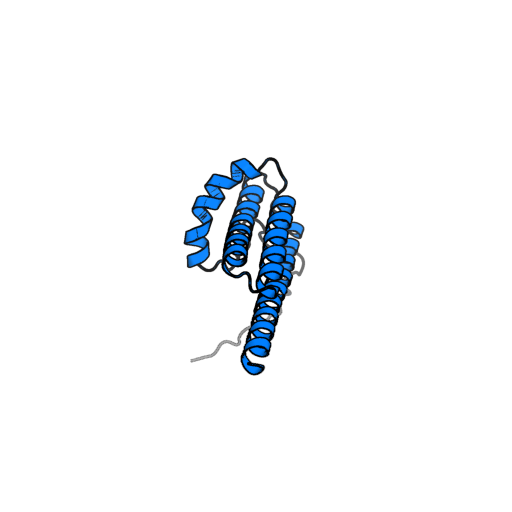 1.00 90.81 95 GLU A C 1
ATOM 722 O O . GLU A 1 95 ? 6.143 -3.474 -12.734 1.00 90.81 95 GLU A O 1
ATOM 727 N N . VAL A 1 96 ? 5.302 -1.998 -11.277 1.00 90.12 96 VAL A N 1
ATOM 728 C CA . VAL A 1 96 ? 5.656 -0.804 -12.069 1.00 90.12 96 VAL A CA 1
ATOM 729 C C . VAL A 1 96 ? 7.174 -0.694 -12.232 1.00 90.12 96 VAL A C 1
ATOM 731 O O . VAL A 1 96 ? 7.651 -0.451 -13.343 1.00 90.12 96 VAL A O 1
ATOM 734 N N . ALA A 1 97 ? 7.951 -0.943 -11.176 1.00 89.50 97 ALA A N 1
ATOM 735 C CA . ALA A 1 97 ? 9.409 -0.951 -11.236 1.00 89.50 97 ALA A CA 1
ATOM 736 C C . ALA A 1 97 ? 9.936 -2.000 -12.229 1.00 89.50 97 ALA A C 1
ATOM 738 O O . ALA A 1 97 ? 10.853 -1.702 -12.999 1.00 89.50 97 ALA A O 1
ATOM 739 N N . ARG A 1 98 ? 9.330 -3.197 -12.274 1.00 88.75 98 ARG A N 1
ATOM 740 C CA . ARG A 1 98 ? 9.676 -4.246 -13.253 1.00 88.75 98 ARG A CA 1
ATOM 741 C C . ARG A 1 98 ? 9.279 -3.861 -14.673 1.00 88.75 98 ARG A C 1
ATOM 743 O O . ARG A 1 98 ? 10.092 -4.003 -15.581 1.00 88.75 98 ARG A O 1
ATOM 750 N N . LEU A 1 99 ? 8.070 -3.331 -14.866 1.00 88.44 99 LEU A N 1
ATOM 751 C CA . LEU A 1 99 ? 7.584 -2.893 -16.180 1.00 88.44 99 LEU A CA 1
ATOM 752 C C . LEU A 1 99 ? 8.440 -1.761 -16.762 1.00 88.44 99 LEU A C 1
ATOM 754 O O . LEU A 1 99 ? 8.675 -1.723 -17.968 1.00 88.44 99 LEU A O 1
ATOM 758 N N . ARG A 1 100 ? 8.922 -0.845 -15.914 1.00 86.44 100 ARG A N 1
ATOM 759 C CA . ARG A 1 100 ? 9.714 0.322 -16.328 1.00 86.44 100 ARG A CA 1
ATOM 760 C C . ARG A 1 100 ? 11.231 0.117 -16.260 1.00 86.44 100 ARG A C 1
ATOM 762 O O . ARG A 1 100 ? 11.959 1.055 -16.573 1.00 86.44 100 ARG A O 1
ATOM 769 N N . ASN A 1 101 ? 11.716 -1.063 -15.858 1.00 84.88 101 ASN A N 1
ATOM 770 C CA . ASN A 1 101 ? 13.134 -1.326 -15.560 1.00 84.88 101 ASN A CA 1
ATOM 771 C C . ASN A 1 101 ? 13.752 -0.309 -14.571 1.00 84.88 101 ASN A C 1
ATOM 773 O O . ASN A 1 101 ? 14.887 0.130 -14.738 1.00 84.88 101 ASN A O 1
ATOM 777 N N . GLN A 1 102 ? 12.996 0.071 -13.536 1.00 82.56 102 GLN A N 1
ATOM 778 C CA . GLN A 1 102 ? 13.377 1.060 -12.514 1.00 82.56 102 GLN A CA 1
ATOM 779 C C . GLN A 1 102 ? 13.811 0.433 -11.179 1.00 82.56 102 GLN A C 1
ATOM 781 O O . GLN A 1 102 ? 13.966 1.144 -10.188 1.00 82.56 102 GLN A O 1
ATOM 786 N N . CYS A 1 103 ? 14.017 -0.886 -11.117 1.00 80.56 103 CYS A N 1
ATOM 787 C CA . CYS A 1 103 ? 14.488 -1.548 -9.898 1.00 80.56 103 CYS A CA 1
ATOM 788 C C . CYS A 1 103 ? 15.851 -0.978 -9.465 1.00 80.56 103 CYS A C 1
ATOM 790 O O . CYS A 1 103 ? 16.843 -1.115 -10.184 1.00 80.56 103 CYS A O 1
ATOM 792 N N . SER A 1 104 ? 15.906 -0.353 -8.286 1.00 82.75 104 SER A N 1
ATOM 793 C CA . SER A 1 104 ? 17.099 0.320 -7.764 1.00 82.75 104 SER A CA 1
ATOM 794 C C . SER A 1 104 ? 17.293 0.054 -6.270 1.00 82.75 104 SER A C 1
ATOM 796 O O . SER A 1 104 ? 16.337 -0.226 -5.547 1.00 82.75 104 SER A O 1
ATOM 798 N N . LEU A 1 105 ? 18.543 0.139 -5.795 1.00 82.25 105 LEU A N 1
ATOM 799 C CA . LEU A 1 105 ? 18.865 -0.062 -4.376 1.00 82.25 105 LEU A CA 1
ATOM 800 C C . LEU A 1 105 ? 18.250 1.036 -3.500 1.00 82.25 105 LEU A C 1
ATOM 802 O O . LEU A 1 105 ? 17.803 0.760 -2.392 1.00 82.25 105 LEU A O 1
ATOM 806 N N . HIS A 1 106 ? 18.210 2.269 -4.011 1.00 82.69 106 HIS A N 1
ATOM 807 C CA . HIS A 1 106 ? 17.576 3.390 -3.325 1.00 82.69 106 HIS A CA 1
ATOM 808 C C . HIS A 1 106 ? 16.072 3.149 -3.149 1.00 82.69 106 HIS A C 1
ATOM 810 O O . HIS A 1 106 ? 15.583 3.283 -2.034 1.00 82.69 106 HIS A O 1
ATOM 816 N N . GLY A 1 107 ? 15.369 2.716 -4.201 1.00 82.94 107 GLY A N 1
ATOM 817 C CA . GLY A 1 107 ? 13.944 2.381 -4.113 1.00 82.94 107 GLY A CA 1
ATOM 818 C C . GLY A 1 107 ? 13.674 1.260 -3.107 1.00 82.94 107 GLY A C 1
ATOM 819 O O . GLY A 1 107 ? 12.809 1.398 -2.251 1.00 82.94 107 GLY A O 1
ATOM 820 N N . ALA A 1 108 ? 14.490 0.199 -3.118 1.00 82.81 108 ALA A N 1
ATOM 821 C CA . ALA A 1 108 ? 14.374 -0.886 -2.139 1.00 82.81 108 ALA A CA 1
ATOM 822 C C . ALA A 1 108 ? 14.627 -0.416 -0.692 1.00 82.81 108 ALA A C 1
ATOM 824 O O . ALA A 1 108 ? 13.963 -0.868 0.237 1.00 82.81 108 ALA A O 1
ATOM 825 N N . TRP A 1 109 ? 15.582 0.496 -0.481 1.00 87.06 109 TRP A N 1
ATOM 826 C CA . TRP A 1 109 ? 15.825 1.084 0.838 1.00 87.06 109 TRP A CA 1
ATOM 827 C C . TRP A 1 109 ? 14.664 1.977 1.289 1.00 87.06 109 TRP A C 1
ATOM 829 O O . TRP A 1 109 ? 14.258 1.904 2.449 1.00 87.06 109 TRP A O 1
ATOM 839 N N . LEU A 1 110 ? 14.125 2.790 0.375 1.00 87.06 110 LEU A N 1
ATOM 840 C CA . LEU A 1 110 ? 12.981 3.659 0.629 1.00 87.06 110 LEU A CA 1
ATOM 841 C C . LEU A 1 110 ? 11.767 2.834 1.060 1.00 87.06 110 LEU A C 1
ATOM 843 O O . LEU A 1 110 ? 11.197 3.114 2.106 1.00 87.06 110 LEU A O 1
ATOM 847 N N . GLU A 1 111 ? 11.428 1.793 0.304 1.00 86.19 111 GLU A N 1
ATOM 848 C CA . GLU A 1 111 ? 10.329 0.867 0.596 1.00 86.19 111 GLU A CA 1
ATOM 849 C C . GLU A 1 111 ? 10.459 0.265 2.004 1.00 86.19 111 GLU A C 1
ATOM 851 O O . GLU A 1 111 ? 9.580 0.437 2.848 1.00 86.19 111 GLU A O 1
ATOM 856 N N . VAL A 1 112 ? 11.622 -0.324 2.313 1.00 87.00 112 VAL A N 1
ATOM 857 C CA . VAL A 1 112 ? 11.889 -0.897 3.640 1.00 87.00 112 VAL A CA 1
ATOM 858 C C . VAL A 1 112 ? 11.759 0.156 4.742 1.00 87.00 112 VAL A C 1
ATOM 860 O O . VAL A 1 112 ? 11.258 -0.153 5.822 1.00 87.00 112 VAL A O 1
ATOM 863 N N . GLY A 1 113 ? 12.209 1.390 4.506 1.00 89.56 113 GLY A N 1
ATOM 864 C CA . GLY A 1 113 ? 12.082 2.489 5.462 1.00 89.56 113 GLY A CA 1
ATOM 865 C C . GLY A 1 113 ? 10.628 2.904 5.699 1.00 89.56 113 GLY A C 1
ATOM 866 O O . GLY A 1 113 ? 10.193 2.990 6.853 1.00 89.56 113 GLY A O 1
ATOM 867 N N . LEU A 1 114 ? 9.873 3.125 4.620 1.00 90.94 114 LEU A N 1
ATOM 868 C CA . LEU A 1 114 ? 8.467 3.529 4.664 1.00 90.94 114 LEU A CA 1
ATOM 869 C C . LEU A 1 114 ? 7.607 2.477 5.370 1.00 90.94 114 LEU A C 1
ATOM 871 O O . LEU A 1 114 ? 6.807 2.842 6.231 1.00 90.94 114 LEU A O 1
ATOM 875 N N . ASP A 1 115 ? 7.851 1.190 5.123 1.00 88.75 115 ASP A N 1
ATOM 876 C CA . ASP A 1 115 ? 7.158 0.085 5.793 1.00 88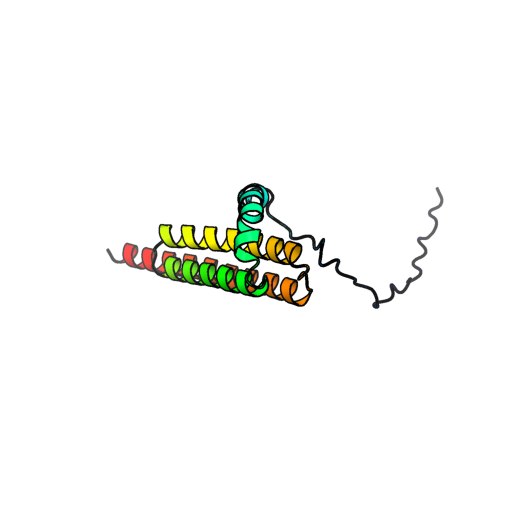.75 115 ASP A CA 1
ATOM 877 C C . ASP A 1 115 ? 7.314 0.123 7.316 1.00 88.75 115 ASP A C 1
ATOM 879 O O . ASP A 1 115 ? 6.360 -0.118 8.063 1.00 88.75 115 ASP A O 1
ATOM 883 N N . LYS A 1 116 ? 8.521 0.430 7.812 1.00 93.00 116 LYS A N 1
ATOM 884 C CA . LYS A 1 116 ? 8.770 0.513 9.260 1.00 93.00 116 LYS A CA 1
ATOM 885 C C . LYS A 1 116 ? 8.065 1.706 9.876 1.00 93.00 116 LYS A C 1
ATOM 887 O O . LYS A 1 116 ? 7.439 1.552 10.924 1.00 93.00 116 LYS A O 1
ATOM 892 N N . VAL A 1 117 ? 8.142 2.868 9.231 1.00 94.62 117 VAL A N 1
ATOM 893 C CA . VAL A 1 117 ? 7.454 4.075 9.703 1.00 94.62 117 VAL A CA 1
ATOM 894 C C . VAL A 1 117 ? 5.945 3.843 9.721 1.00 94.62 117 VAL A C 1
ATOM 896 O O . VAL A 1 117 ? 5.301 4.078 10.741 1.00 94.62 117 VAL A O 1
ATOM 899 N N . GLN A 1 118 ? 5.389 3.298 8.639 1.00 94.50 118 GLN A N 1
ATOM 900 C CA . GLN A 1 118 ? 3.966 3.002 8.529 1.00 94.50 118 GLN A CA 1
ATOM 901 C C . GLN A 1 118 ? 3.504 1.994 9.585 1.00 94.50 118 GLN A C 1
ATOM 903 O O . GLN A 1 118 ? 2.460 2.203 10.200 1.00 94.50 118 GLN A O 1
ATOM 908 N N . ALA A 1 119 ? 4.275 0.933 9.840 1.00 93.44 119 ALA A N 1
ATOM 909 C CA . ALA A 1 119 ? 3.954 -0.030 10.889 1.00 93.44 119 ALA A CA 1
ATOM 910 C C . ALA A 1 119 ? 3.887 0.640 12.271 1.00 93.44 119 ALA A C 1
ATOM 912 O O . ALA A 1 119 ? 2.913 0.444 12.997 1.00 93.44 119 ALA A O 1
ATOM 913 N N . VAL A 1 120 ? 4.879 1.470 12.619 1.00 96.00 120 VAL A N 1
ATOM 914 C CA . VAL A 1 120 ? 4.890 2.217 13.889 1.00 96.00 120 VAL A CA 1
ATOM 915 C C . VAL A 1 120 ? 3.673 3.134 13.996 1.00 96.00 120 VAL A C 1
ATOM 917 O O . VAL A 1 120 ? 3.009 3.135 15.033 1.00 96.00 120 VAL A O 1
ATOM 920 N N . CYS A 1 121 ? 3.338 3.863 12.928 1.00 95.94 121 CYS A N 1
ATOM 921 C CA . CYS A 1 121 ? 2.144 4.701 12.893 1.00 95.94 121 CYS A CA 1
ATOM 922 C C . CYS A 1 121 ? 0.877 3.872 13.121 1.00 95.94 121 CYS A C 1
ATOM 924 O O . CYS A 1 121 ? 0.124 4.178 14.035 1.00 95.94 121 CYS A O 1
ATOM 926 N N . LEU A 1 122 ? 0.673 2.783 12.374 1.00 94.75 122 LEU A N 1
ATOM 927 C CA . LEU A 1 122 ? -0.521 1.938 12.491 1.00 94.75 122 LEU A CA 1
ATOM 928 C C . LEU A 1 122 ? -0.709 1.375 13.903 1.00 94.75 122 LEU A C 1
ATOM 930 O O . LEU A 1 122 ? -1.806 1.471 14.455 1.00 94.75 122 LEU A O 1
ATOM 934 N N . PHE A 1 123 ? 0.348 0.825 14.506 1.00 95.50 123 PHE A N 1
ATOM 935 C CA . PHE A 1 123 ? 0.272 0.306 15.874 1.00 95.50 123 PHE A CA 1
ATOM 936 C C . PHE A 1 123 ? 0.050 1.421 16.899 1.00 95.50 123 PHE A C 1
ATOM 938 O O . PHE A 1 123 ? -0.753 1.250 17.819 1.00 95.50 123 PHE A O 1
ATOM 945 N N . GLY A 1 124 ? 0.709 2.570 16.732 1.00 94.75 124 GLY A N 1
ATOM 946 C CA . GLY A 1 124 ? 0.497 3.743 17.578 1.00 94.75 124 GLY A CA 1
ATOM 947 C C . GLY A 1 124 ? -0.932 4.276 17.477 1.00 94.75 124 GLY A C 1
ATOM 948 O O . GLY A 1 124 ? -1.570 4.520 18.497 1.00 94.75 124 GLY A O 1
ATOM 949 N N . GLY A 1 125 ? -1.465 4.384 16.261 1.00 92.50 125 GLY A N 1
ATOM 950 C CA . GLY A 1 125 ? -2.810 4.875 15.995 1.00 92.50 125 GLY A CA 1
ATOM 951 C C . GLY A 1 125 ? -3.892 3.963 16.556 1.00 92.50 125 GLY A C 1
ATOM 952 O O . GLY A 1 125 ? -4.815 4.442 17.209 1.00 92.50 125 GLY A O 1
ATOM 953 N N . LEU A 1 126 ? -3.734 2.648 16.389 1.00 93.69 126 LEU A N 1
ATOM 954 C CA . LEU A 1 126 ? -4.628 1.659 16.987 1.00 93.69 126 LEU A CA 1
ATOM 955 C C . LEU A 1 126 ? -4.597 1.719 18.521 1.00 93.69 126 LEU A C 1
ATOM 957 O O . LEU A 1 126 ? -5.646 1.683 19.160 1.00 93.69 126 LEU A O 1
ATOM 961 N N . SER A 1 127 ? -3.402 1.836 19.109 1.00 92.88 127 SER A N 1
ATOM 962 C CA . SER A 1 127 ? -3.227 1.885 20.567 1.00 92.88 127 SER A CA 1
ATOM 963 C C . SER A 1 127 ? -3.839 3.150 21.171 1.00 92.88 127 SER A C 1
ATOM 965 O O . SER A 1 127 ? -4.547 3.075 22.172 1.00 92.88 127 SER A O 1
ATOM 967 N N . LEU A 1 128 ? -3.600 4.309 20.550 1.00 93.00 128 LEU A N 1
ATOM 968 C CA . LEU A 1 128 ? -4.157 5.590 20.988 1.00 93.00 128 LEU A CA 1
ATOM 969 C C . LEU A 1 128 ? -5.679 5.638 20.822 1.00 93.00 128 LEU A C 1
ATOM 971 O O . LEU A 1 128 ? -6.370 6.065 21.744 1.00 93.00 128 LEU A O 1
ATOM 975 N N . GLY A 1 129 ? -6.204 5.157 19.691 1.00 91.25 129 GLY A N 1
ATOM 976 C CA . GLY A 1 129 ? -7.648 5.082 19.465 1.00 91.25 129 GLY A CA 1
ATOM 977 C C . GLY A 1 129 ? -8.350 4.171 20.475 1.00 91.25 129 GLY A C 1
ATOM 978 O O . GLY A 1 129 ? -9.390 4.531 21.025 1.00 91.25 129 GLY A O 1
ATOM 979 N N . ALA A 1 130 ? -7.749 3.020 20.793 1.00 90.38 130 ALA A N 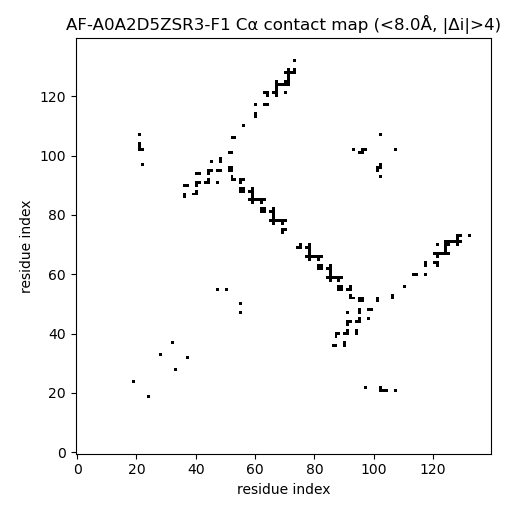1
ATOM 980 C CA . ALA A 1 130 ? -8.271 2.112 21.812 1.00 90.38 130 ALA A CA 1
ATOM 981 C C . ALA A 1 130 ? -8.223 2.718 23.227 1.00 90.38 130 ALA A C 1
ATOM 983 O O . ALA A 1 130 ? -9.170 2.551 23.996 1.00 90.38 130 ALA A O 1
ATOM 984 N N . ALA A 1 131 ? -7.150 3.438 23.571 1.00 89.88 131 ALA A N 1
ATOM 985 C CA . ALA A 1 131 ? -7.019 4.105 24.866 1.00 89.88 131 ALA A CA 1
ATOM 986 C C . ALA A 1 131 ? -8.065 5.217 25.059 1.00 89.88 131 ALA A C 1
ATOM 988 O O . ALA A 1 131 ? -8.643 5.318 26.139 1.00 89.88 131 ALA A O 1
ATOM 989 N N . GLY A 1 132 ? -8.344 6.005 24.013 1.00 84.25 132 GLY A N 1
ATOM 990 C CA . GLY A 1 132 ? -9.407 7.015 24.034 1.00 84.25 132 GLY A CA 1
ATOM 991 C C . GLY A 1 132 ? -10.785 6.396 24.280 1.00 84.25 132 GLY A C 1
ATOM 992 O O . GLY A 1 132 ? -11.474 6.780 25.219 1.00 84.25 132 GLY A O 1
ATOM 993 N N . ALA A 1 133 ? -11.135 5.350 23.523 1.00 77.38 133 ALA A N 1
ATOM 994 C CA . ALA A 1 133 ? -12.413 4.653 23.682 1.00 77.38 133 ALA A CA 1
ATOM 995 C C . ALA A 1 133 ? -12.581 3.980 25.062 1.00 77.38 133 ALA A C 1
ATOM 997 O O . ALA A 1 133 ? -13.691 3.896 25.585 1.00 77.38 133 ALA A O 1
ATOM 998 N N . GLY A 1 134 ? -11.487 3.492 25.659 1.00 67.75 134 GLY A N 1
ATOM 999 C CA . GLY A 1 134 ? -11.497 2.898 26.999 1.00 67.75 134 GLY A CA 1
ATOM 1000 C C . GLY A 1 134 ? -11.626 3.923 28.131 1.00 67.75 134 GLY A C 1
ATOM 1001 O O . GLY A 1 134 ? -12.250 3.624 29.148 1.00 67.75 134 GLY A O 1
ATOM 1002 N N . GLY A 1 135 ? -11.073 5.128 27.955 1.00 65.44 135 GLY A N 1
ATOM 1003 C CA . GLY A 1 135 ? -11.224 6.235 28.904 1.00 65.44 135 GLY A CA 1
ATOM 1004 C C . GLY A 1 135 ? -12.665 6.741 28.992 1.00 65.44 135 GLY A C 1
ATOM 1005 O O . GLY A 1 135 ? -13.164 6.976 30.091 1.00 65.44 135 GLY A O 1
ATOM 1006 N N . ASP A 1 136 ? -13.356 6.809 27.853 1.00 58.22 136 ASP A N 1
ATOM 1007 C CA . ASP A 1 136 ? -14.762 7.222 27.785 1.00 58.22 136 ASP A CA 1
ATOM 1008 C C . ASP A 1 136 ? -15.711 6.188 28.423 1.00 58.22 136 ASP A C 1
ATOM 1010 O O . ASP A 1 136 ? -16.718 6.552 29.026 1.00 58.22 136 ASP A O 1
ATOM 1014 N N . ALA A 1 137 ? -15.375 4.894 28.355 1.00 53.91 137 ALA A N 1
ATOM 1015 C CA . ALA A 1 137 ? -16.166 3.814 28.954 1.00 53.91 137 ALA A CA 1
ATOM 1016 C C . ALA A 1 137 ? -15.988 3.670 30.480 1.00 53.91 137 ALA A C 1
ATOM 1018 O O . ALA A 1 137 ? -16.829 3.057 31.131 1.00 53.91 137 ALA A O 1
ATOM 1019 N N . GLY A 1 138 ? -14.903 4.203 31.056 1.00 48.59 138 GLY A N 1
ATOM 1020 C CA . GLY A 1 138 ? -14.644 4.182 32.504 1.00 48.59 138 GLY A CA 1
ATOM 1021 C C . GLY A 1 138 ? -15.202 5.387 33.272 1.00 48.59 138 GLY A C 1
ATOM 1022 O O . GLY A 1 138 ? -15.124 5.407 34.499 1.00 48.59 138 GLY A O 1
ATOM 1023 N N . ALA A 1 139 ? -15.728 6.392 32.565 1.00 49.44 139 ALA A N 1
ATOM 1024 C CA . ALA A 1 139 ? -16.271 7.629 33.132 1.00 49.44 139 ALA A CA 1
ATOM 1025 C C . ALA A 1 139 ? -17.815 7.705 33.116 1.00 49.44 139 ALA A C 1
ATOM 1027 O O . ALA A 1 139 ? -18.369 8.723 33.536 1.00 49.44 139 ALA A O 1
ATOM 1028 N N . ALA A 1 140 ? -18.492 6.655 32.639 1.00 40.34 140 ALA A N 1
ATOM 1029 C CA . ALA A 1 140 ? -19.952 6.506 32.607 1.00 40.34 140 ALA A CA 1
ATOM 1030 C C . ALA A 1 140 ? -20.429 5.492 33.657 1.00 40.34 140 ALA A C 1
ATOM 1032 O O . ALA A 1 140 ? -21.535 5.702 34.203 1.00 40.34 140 ALA A O 1
#

Foldseek 3Di:
DDDDDDPPPVPPPPPPDPPQPLLVRPDPDPVVLCVVQQVVLLVCLVVCLVDALLVLLVVLLVLLLVLLQCLLVVNNPSSVVSPNVSSNSNSNSSSSCVVVVVRDPVSVVVNVVSVVVSVVSNVVSNVNSVVVVVVVVVVD

pLDDT: mean 81.67, std 16.94, range [40.34, 97.81]

Solvent-accessible surface area (backbone atoms only — not comparable to full-atom values): 7759 Å² total; per-residue (Å²): 136,83,80,78,78,82,81,80,68,83,74,76,73,70,87,84,67,85,74,75,55,62,88,70,55,84,72,89,61,55,68,66,58,45,66,66,36,45,62,60,14,63,70,46,15,71,79,53,52,86,52,55,33,67,56,38,38,52,52,17,48,49,32,32,50,53,15,15,55,28,22,42,72,60,41,54,68,68,17,50,53,28,39,52,50,16,55,38,27,51,47,19,18,57,44,22,15,61,75,67,72,58,68,41,70,65,55,56,51,48,51,58,51,50,54,53,53,42,50,52,43,38,56,48,15,45,50,51,14,50,50,54,58,52,55,61,67,74,75,113

Mean predicted aligned error: 10.18 Å

Sequence (140 aa):
MDFAPIRTTPERVPMSHFQVDIRNFPRNHYPVLKALYRVPAIRLAPAFAVMTADTVSVIGFGCGIAASALLVLGINVPALVLLHASMLLDYVDGEVARLRNQCSLHGAWLEVGLDKVQAVCLFGGLSLGAAGAGGDAGAA